Protein AF-A0A9D5MJE5-F1 (afdb_monomer)

pLDDT: mean 79.51, std 15.5, range [35.59, 95.38]

Mean predicted aligned error: 10.4 Å

Foldseek 3Di:
DDDDDPDDPDPDDDDDDDDDDPVVLVVLVVVCVVVVHDSVVSVVVVVVVCVVPPPVPPPDD

Nearest PDB structures (foldseek):
  6sbx-assembly1_C  TM=7.671E-01  e=4.412E-02  Myxococcus xanthus
  5x3t-assembly1_G  TM=7.802E-01  e=6.859E-01  Mycobacterium tuberculosis H37Rv
  8pv2-assembly1_CQ  TM=5.949E-01  e=5.891E+00  Thermochaetoides thermophila DSM 1495
  8uh7-assembly1_A  TM=4.923E-01  e=9.900E+00  Tequatrovirus

Solvent-accessible surface area (backbone atoms only — not comparable to full-atom values): 4175 Å² total; per-residue (Å²): 135,86,78,80,78,85,76,81,79,76,83,83,80,77,93,74,93,79,90,72,60,68,71,61,50,52,52,47,45,53,51,16,60,74,70,74,47,52,58,67,59,49,51,52,51,52,50,57,48,47,66,72,64,52,71,81,83,73,84,78,133

Sequence (61 aa):
MAVDKFHIKKQEYSNRTLRFPVELLEELNTIATNKNISLNQLVVKCCEYAMKNIDDEETGA

Secondary structure (DSSP, 8-state):
-----------PPPP------HHHHHHHHHHHHHTT--HHHHHHHHHHHHHHSS--TTS--

Structure (mmCIF, N/CA/C/O backbone):
data_AF-A0A9D5MJE5-F1
#
_entry.id   AF-A0A9D5MJE5-F1
#
loop_
_atom_site.group_PDB
_atom_site.id
_atom_site.type_symbol
_atom_site.label_atom_id
_atom_site.label_alt_id
_atom_site.label_comp_id
_atom_site.label_asym_id
_atom_site.label_entity_id
_atom_site.label_seq_id
_atom_site.pdbx_PDB_ins_code
_atom_site.Cartn_x
_atom_site.Cartn_y
_atom_site.Cartn_z
_atom_site.occupancy
_atom_site.B_iso_or_equiv
_atom_site.auth_seq_id
_atom_site.auth_comp_id
_atom_site.auth_asym_id
_atom_site.auth_atom_id
_atom_site.pdbx_PDB_model_num
ATOM 1 N N . MET A 1 1 ? -10.452 -26.462 33.682 1.00 43.19 1 MET A N 1
ATOM 2 C CA . MET A 1 1 ? -9.618 -25.330 33.227 1.00 43.19 1 MET A CA 1
ATOM 3 C C . MET A 1 1 ? -9.606 -25.368 31.708 1.00 43.19 1 MET A C 1
ATOM 5 O O . MET A 1 1 ? -9.011 -26.281 31.151 1.00 43.19 1 MET A O 1
ATOM 9 N N . ALA A 1 2 ? -10.369 -24.495 31.048 1.00 51.62 2 ALA A N 1
ATOM 10 C CA . ALA A 1 2 ? -10.385 -24.426 29.590 1.00 51.62 2 ALA A CA 1
ATOM 11 C C . ALA A 1 2 ? -9.141 -23.654 29.140 1.00 51.62 2 ALA A C 1
ATOM 13 O O . ALA A 1 2 ? -8.955 -22.504 29.524 1.00 51.62 2 ALA A O 1
ATOM 14 N N . VAL A 1 3 ? -8.259 -24.322 28.401 1.00 55.34 3 VAL A N 1
ATOM 15 C CA . VAL A 1 3 ? -7.125 -23.677 27.741 1.00 55.34 3 VAL A CA 1
ATOM 16 C C . VAL A 1 3 ? -7.649 -23.026 26.466 1.00 55.34 3 VAL A C 1
ATOM 18 O O . VAL A 1 3 ? -8.056 -23.717 25.531 1.00 55.34 3 VAL A O 1
ATOM 21 N N . ASP A 1 4 ? -7.706 -21.697 26.461 1.00 58.88 4 ASP A N 1
ATOM 22 C CA . ASP A 1 4 ? -8.061 -20.914 25.282 1.00 58.88 4 ASP A CA 1
ATOM 23 C C . ASP A 1 4 ? -7.069 -21.241 24.158 1.00 58.88 4 ASP A C 1
ATOM 25 O O . ASP A 1 4 ? -5.857 -21.036 24.275 1.00 58.88 4 ASP A O 1
ATOM 29 N N . LYS A 1 5 ? -7.574 -21.854 23.084 1.00 64.88 5 LYS A N 1
ATOM 30 C CA . LYS A 1 5 ? -6.759 -22.256 21.937 1.00 64.88 5 LYS A CA 1
ATOM 31 C C . LYS A 1 5 ? -6.321 -20.999 21.190 1.00 64.88 5 LYS A C 1
ATOM 33 O O . LYS A 1 5 ? -7.149 -20.283 20.631 1.00 64.88 5 LYS A O 1
ATOM 38 N N . PHE A 1 6 ? -5.012 -20.768 21.146 1.00 66.00 6 PHE A N 1
ATOM 39 C CA . PHE A 1 6 ? -4.378 -19.706 20.369 1.00 66.00 6 PHE A CA 1
ATOM 40 C C . PHE A 1 6 ? -4.666 -19.902 18.870 1.00 66.00 6 PHE A C 1
ATOM 42 O O . PHE A 1 6 ? -4.045 -20.731 18.203 1.00 66.00 6 PHE A O 1
ATOM 49 N N . HIS A 1 7 ? -5.646 -19.170 18.338 1.00 64.19 7 HIS A N 1
ATOM 50 C CA . HIS A 1 7 ? -5.977 -19.188 16.916 1.00 64.19 7 HIS A CA 1
ATOM 51 C C . HIS A 1 7 ? -5.097 -18.177 16.179 1.00 64.19 7 HIS A C 1
ATOM 53 O O . HIS A 1 7 ? -5.360 -16.975 16.188 1.00 64.19 7 HIS A O 1
ATOM 59 N N . ILE A 1 8 ? -4.055 -18.669 15.507 1.00 68.94 8 ILE A N 1
ATOM 60 C CA . ILE A 1 8 ? -3.259 -17.860 14.580 1.00 68.94 8 ILE A CA 1
ATOM 61 C C . ILE A 1 8 ? -4.110 -17.643 13.325 1.00 68.94 8 ILE A C 1
ATOM 63 O O . ILE A 1 8 ? -4.154 -18.501 12.443 1.00 68.94 8 ILE A O 1
ATOM 67 N N . LYS A 1 9 ? -4.802 -16.501 13.237 1.00 65.19 9 LYS A N 1
ATOM 68 C CA . LYS A 1 9 ? -5.397 -16.048 11.974 1.00 65.19 9 LYS A CA 1
ATOM 69 C C . LYS A 1 9 ? -4.253 -15.724 11.017 1.00 65.19 9 LYS A C 1
ATOM 71 O O . LYS A 1 9 ? -3.629 -14.672 11.122 1.00 65.19 9 LYS A O 1
ATOM 76 N N . LYS A 1 10 ? -3.938 -16.647 10.106 1.00 59.97 10 LYS A N 1
ATOM 77 C CA . LYS A 1 10 ? -3.059 -16.336 8.977 1.00 59.97 10 LYS A CA 1
ATOM 78 C C . LYS A 1 10 ? -3.788 -15.317 8.115 1.00 59.97 10 LYS A C 1
ATOM 80 O O . LYS A 1 10 ? -4.864 -15.602 7.605 1.00 59.97 10 LYS A O 1
ATOM 85 N N . GLN A 1 11 ? -3.220 -14.124 7.996 1.00 66.00 11 GLN A N 1
ATOM 86 C CA . GLN A 1 11 ? -3.713 -13.136 7.053 1.00 66.00 11 GLN A CA 1
ATOM 87 C C . GLN A 1 11 ? -3.415 -13.666 5.646 1.00 66.00 11 GLN A C 1
ATOM 89 O O . GLN A 1 11 ? -2.254 -13.758 5.246 1.00 66.00 11 GLN A O 1
ATOM 94 N N . GLU A 1 12 ? -4.451 -14.124 4.949 1.00 69.62 12 GLU A N 1
ATOM 95 C CA . GLU A 1 12 ? -4.343 -14.619 3.580 1.00 69.62 12 GLU A CA 1
ATOM 96 C C . GLU A 1 12 ? -4.203 -13.430 2.630 1.00 69.62 12 GLU A C 1
ATOM 98 O O . GLU A 1 12 ? -5.097 -12.594 2.513 1.00 69.62 12 GLU A O 1
ATOM 103 N N . TYR A 1 13 ? -3.063 -13.349 1.948 1.00 71.50 13 TYR A N 1
ATOM 104 C CA . TYR A 1 13 ? -2.827 -12.364 0.901 1.00 71.50 13 TYR A CA 1
ATOM 105 C C . TYR A 1 13 ? -2.994 -13.052 -0.449 1.00 71.50 13 TYR A C 1
ATOM 107 O O . TYR A 1 13 ? -2.248 -13.971 -0.780 1.00 71.50 13 TYR A O 1
ATOM 115 N N . SER A 1 14 ? -3.969 -12.608 -1.237 1.00 75.50 14 SER A N 1
ATOM 116 C CA . SER A 1 14 ? -4.100 -13.021 -2.637 1.00 75.50 14 SER A CA 1
ATOM 117 C C . SER A 1 14 ? -3.404 -12.001 -3.530 1.00 75.50 14 SER A C 1
ATOM 119 O O . SER A 1 14 ? -3.692 -10.807 -3.428 1.00 75.50 14 SER A O 1
ATOM 121 N N . ASN A 1 15 ? -2.515 -12.439 -4.428 1.00 74.12 15 ASN A N 1
ATOM 122 C CA . ASN A 1 15 ? -1.949 -11.531 -5.420 1.00 74.12 15 ASN A CA 1
ATOM 123 C C . ASN A 1 15 ? -3.025 -11.184 -6.462 1.00 74.12 15 ASN A C 1
ATOM 125 O O . ASN A 1 15 ? -3.560 -12.040 -7.163 1.00 74.12 15 ASN A O 1
ATOM 129 N N . ARG A 1 16 ? -3.384 -9.907 -6.557 1.00 75.81 16 ARG A N 1
ATOM 130 C CA . ARG A 1 16 ? -4.320 -9.409 -7.568 1.00 75.81 16 ARG A CA 1
ATOM 131 C C . ARG A 1 16 ? -3.619 -8.329 -8.379 1.00 75.81 16 ARG A C 1
ATOM 133 O O . ARG A 1 16 ? -3.031 -7.414 -7.812 1.00 75.81 16 ARG A O 1
ATOM 140 N N . THR A 1 17 ? -3.663 -8.447 -9.703 1.00 82.88 17 THR A N 1
ATOM 141 C CA . THR A 1 17 ? -3.120 -7.431 -10.611 1.00 82.88 17 THR A CA 1
ATOM 142 C C . THR A 1 17 ? -4.197 -6.390 -10.886 1.00 82.88 17 THR A C 1
ATOM 144 O O . THR A 1 17 ? -5.189 -6.687 -11.548 1.00 82.88 17 THR A O 1
ATOM 147 N N . LEU A 1 18 ? -3.998 -5.176 -10.378 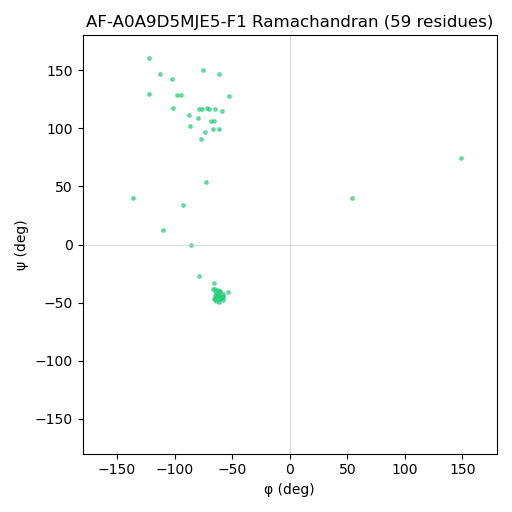1.00 80.81 18 LEU A N 1
ATOM 148 C CA . LEU A 1 18 ? -4.835 -4.012 -10.665 1.00 80.81 18 LEU A CA 1
ATOM 149 C C . LEU A 1 18 ? -4.114 -3.115 -11.673 1.00 80.81 18 LEU A C 1
ATOM 151 O O . LEU A 1 18 ? -2.892 -2.974 -11.618 1.00 80.81 18 LEU A O 1
ATOM 155 N N . ARG A 1 19 ? -4.864 -2.522 -12.604 1.00 87.06 19 ARG A N 1
ATOM 156 C CA . ARG A 1 19 ? -4.324 -1.530 -13.540 1.00 87.06 19 ARG A CA 1
ATOM 157 C C . ARG A 1 19 ? -4.634 -0.136 -13.019 1.00 87.06 19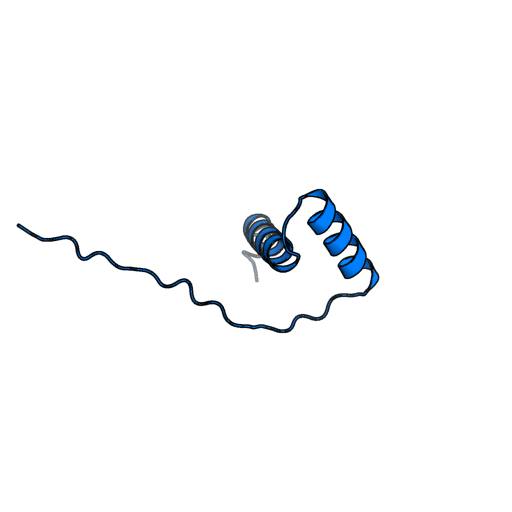 ARG A C 1
ATOM 159 O O . ARG A 1 19 ? -5.788 0.159 -12.731 1.00 87.06 19 ARG A O 1
ATOM 166 N N . PHE A 1 20 ? -3.607 0.700 -12.949 1.00 88.31 20 PHE A N 1
ATOM 167 C CA . PHE A 1 20 ? -3.721 2.113 -12.607 1.00 88.31 20 PHE A CA 1
ATOM 168 C C . PHE A 1 20 ? -3.370 2.961 -13.836 1.00 88.31 20 PHE A C 1
ATOM 170 O O . PHE A 1 20 ? -2.518 2.541 -14.628 1.00 88.31 20 PHE A O 1
ATOM 177 N N . PRO A 1 21 ? -4.000 4.133 -14.016 1.00 93.50 21 PRO A N 1
ATOM 178 C CA . PRO A 1 21 ? -3.513 5.128 -14.962 1.00 93.50 21 PRO A CA 1
ATOM 179 C C . PRO A 1 21 ? -2.109 5.592 -14.552 1.00 93.50 21 PRO A C 1
ATOM 181 O O . PRO A 1 21 ? -1.786 5.631 -13.364 1.00 93.50 21 PRO A O 1
ATOM 184 N N . VAL A 1 22 ? -1.275 5.910 -15.546 1.00 92.19 22 VAL A N 1
ATOM 185 C CA . VAL A 1 22 ? 0.158 6.197 -15.348 1.00 92.19 22 VAL A CA 1
ATOM 186 C C . VAL A 1 22 ? 0.354 7.359 -14.377 1.00 92.19 22 VAL A C 1
ATOM 188 O O . VAL A 1 22 ? 1.068 7.204 -13.394 1.00 92.19 22 VAL A O 1
ATOM 191 N N . GLU A 1 23 ? -0.379 8.451 -14.585 1.00 94.31 23 GLU A N 1
ATOM 192 C CA . GLU A 1 23 ? -0.294 9.665 -13.765 1.00 94.31 23 GLU A CA 1
ATOM 193 C C . GLU A 1 23 ? -0.582 9.382 -12.281 1.00 94.31 23 GLU A C 1
ATOM 195 O O . GLU A 1 23 ? 0.179 9.778 -11.401 1.00 94.31 23 GLU A O 1
ATOM 200 N N . LEU A 1 24 ? -1.621 8.589 -11.997 1.00 91.25 24 LEU A N 1
ATOM 201 C CA . LEU A 1 24 ? -1.969 8.207 -10.627 1.00 91.25 24 LEU A CA 1
ATOM 202 C C . LEU A 1 24 ? -0.902 7.304 -9.997 1.00 91.25 24 LEU A C 1
ATOM 204 O O . LEU A 1 24 ? -0.615 7.410 -8.805 1.00 91.25 24 LEU A O 1
ATOM 208 N N . LEU A 1 25 ? -0.319 6.389 -10.776 1.00 91.75 25 LEU A N 1
ATOM 209 C CA . LEU A 1 25 ? 0.744 5.515 -10.288 1.00 91.75 25 LEU A CA 1
ATOM 210 C C . LEU A 1 25 ? 1.994 6.326 -9.917 1.00 91.75 25 LEU A C 1
ATOM 212 O O . LEU A 1 25 ? 2.654 6.005 -8.927 1.00 91.75 25 LEU A O 1
ATOM 216 N N . GLU A 1 26 ? 2.322 7.360 -10.689 1.00 93.94 26 GLU A N 1
ATOM 217 C CA . GLU A 1 26 ? 3.432 8.269 -10.398 1.00 93.94 26 GLU A CA 1
ATOM 218 C C . GLU A 1 26 ? 3.189 9.039 -9.097 1.00 93.94 26 GLU A C 1
ATOM 220 O O . GLU A 1 26 ? 4.040 8.996 -8.206 1.00 93.94 26 GLU A O 1
ATOM 225 N N . GLU A 1 27 ? 2.004 9.629 -8.916 1.00 94.31 27 GLU A N 1
ATOM 226 C CA . GLU A 1 27 ? 1.643 10.316 -7.668 1.00 94.31 27 GLU A CA 1
ATOM 227 C C . GLU A 1 27 ? 1.696 9.382 -6.453 1.00 94.31 27 GLU A C 1
ATOM 229 O O . GLU A 1 27 ? 2.295 9.712 -5.423 1.00 94.31 27 GLU A O 1
ATOM 234 N N . LEU A 1 28 ? 1.126 8.180 -6.573 1.00 92.25 28 LEU A N 1
ATOM 235 C CA . LEU A 1 28 ? 1.170 7.173 -5.514 1.00 92.25 28 LEU A CA 1
ATOM 236 C C . LEU A 1 28 ? 2.611 6.774 -5.173 1.00 92.25 28 LEU A C 1
ATOM 238 O O . LEU A 1 28 ? 2.933 6.614 -3.994 1.00 92.25 28 LEU A O 1
ATOM 242 N N . ASN A 1 29 ? 3.493 6.642 -6.168 1.00 92.62 29 ASN A N 1
ATOM 243 C CA . ASN A 1 29 ? 4.911 6.367 -5.930 1.00 92.62 29 ASN A CA 1
ATOM 244 C C . ASN A 1 29 ? 5.595 7.524 -5.201 1.00 92.62 29 ASN A C 1
ATOM 246 O O . ASN A 1 29 ? 6.290 7.279 -4.216 1.00 92.62 29 ASN A O 1
ATOM 250 N N . THR A 1 30 ? 5.364 8.772 -5.607 1.00 95.06 30 THR A N 1
ATOM 251 C CA . THR A 1 30 ? 5.916 9.949 -4.921 1.00 95.06 30 THR A CA 1
ATOM 252 C C . THR A 1 30 ? 5.480 9.998 -3.458 1.00 95.06 30 THR A C 1
ATOM 254 O O . THR A 1 30 ? 6.312 10.202 -2.570 1.00 95.06 30 THR A O 1
ATOM 257 N N . ILE A 1 31 ? 4.198 9.752 -3.180 1.00 94.69 31 ILE A N 1
ATOM 258 C CA . ILE A 1 31 ? 3.659 9.714 -1.814 1.00 94.69 31 ILE A CA 1
ATOM 259 C C . ILE A 1 31 ? 4.277 8.559 -1.021 1.00 94.69 31 ILE A C 1
ATOM 261 O O . ILE A 1 31 ? 4.666 8.747 0.134 1.00 94.69 31 ILE A O 1
ATOM 265 N N . ALA A 1 32 ? 4.395 7.376 -1.626 1.00 94.38 32 ALA A N 1
ATOM 266 C CA . ALA A 1 32 ? 4.992 6.201 -1.000 1.00 94.38 32 ALA A CA 1
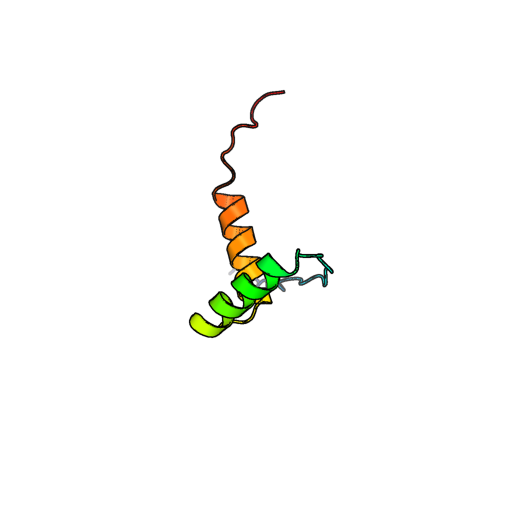ATOM 267 C C . ALA A 1 32 ? 6.463 6.452 -0.63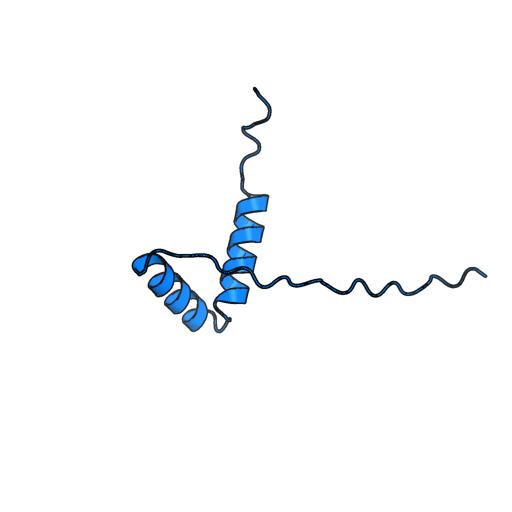0 1.00 94.38 32 ALA A C 1
ATOM 269 O O . ALA A 1 32 ? 6.862 6.199 0.509 1.00 94.38 32 ALA A O 1
ATOM 270 N N . THR A 1 33 ? 7.246 7.039 -1.541 1.00 93.81 33 THR A N 1
ATOM 271 C CA . THR A 1 33 ? 8.633 7.456 -1.290 1.00 93.81 33 THR A CA 1
ATOM 272 C C . THR A 1 33 ? 8.714 8.498 -0.179 1.00 93.81 33 THR A C 1
ATOM 274 O O . THR A 1 33 ? 9.520 8.342 0.739 1.00 93.81 33 THR A O 1
ATOM 277 N N . ASN A 1 34 ? 7.863 9.527 -0.210 1.00 95.38 34 ASN A N 1
ATOM 278 C CA . ASN A 1 34 ? 7.854 10.588 0.799 1.00 95.38 34 ASN A CA 1
ATOM 279 C C . ASN A 1 34 ? 7.516 10.055 2.200 1.00 95.38 34 ASN A C 1
ATOM 281 O O . ASN A 1 34 ? 8.128 10.459 3.185 1.00 95.38 34 ASN A O 1
ATOM 285 N N . LYS A 1 35 ? 6.580 9.106 2.284 1.00 92.06 35 LYS A N 1
ATOM 286 C CA . LYS A 1 35 ? 6.171 8.456 3.536 1.00 92.06 35 LYS A CA 1
ATOM 287 C C . LYS A 1 35 ? 7.041 7.256 3.923 1.00 92.06 35 LYS A C 1
ATOM 289 O O . LYS A 1 35 ? 6.793 6.668 4.970 1.00 92.06 35 LYS A O 1
ATOM 294 N N . ASN A 1 36 ? 8.045 6.910 3.115 1.00 94.31 36 ASN A N 1
ATOM 295 C CA . ASN A 1 36 ? 8.934 5.765 3.317 1.00 94.31 36 ASN A CA 1
ATOM 296 C C . ASN A 1 36 ? 8.179 4.427 3.485 1.00 94.31 36 ASN A C 1
ATOM 298 O O . ASN A 1 36 ? 8.521 3.592 4.319 1.00 94.31 36 ASN A O 1
ATOM 302 N N . ILE A 1 37 ? 7.123 4.228 2.693 1.00 93.44 37 ILE A N 1
ATOM 303 C CA . ILE A 1 37 ? 6.305 3.007 2.676 1.00 93.44 37 ILE A CA 1
ATOM 304 C C . ILE A 1 37 ? 6.298 2.384 1.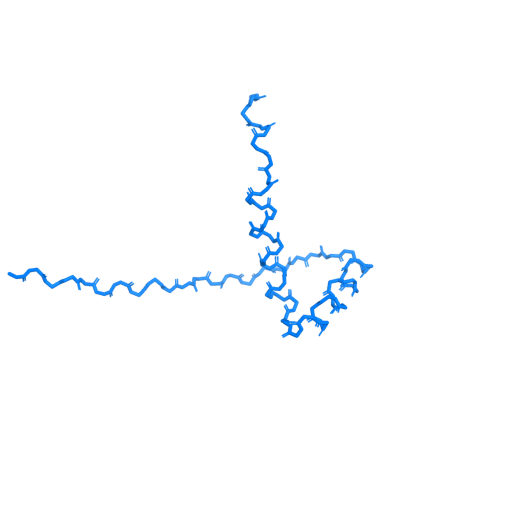280 1.00 93.44 37 ILE A C 1
ATOM 306 O O . ILE A 1 37 ? 6.590 3.045 0.288 1.00 93.44 37 ILE A O 1
ATOM 310 N N . SER A 1 38 ? 5.947 1.100 1.179 1.00 91.88 38 SER A N 1
ATOM 311 C CA . SER A 1 38 ? 5.787 0.460 -0.129 1.00 91.88 38 SER A CA 1
ATOM 312 C C . SER A 1 38 ? 4.486 0.890 -0.804 1.00 91.88 38 SER A C 1
ATOM 314 O O . SER A 1 38 ? 3.474 1.125 -0.139 1.00 91.88 38 SER A O 1
ATOM 316 N N . LEU A 1 39 ? 4.486 0.918 -2.139 1.00 90.00 39 LEU A N 1
ATOM 317 C CA . LEU A 1 39 ? 3.289 1.212 -2.929 1.00 90.00 39 LEU A CA 1
ATOM 318 C C . LEU A 1 39 ? 2.119 0.298 -2.534 1.00 90.00 39 LEU A C 1
ATOM 320 O O . LEU A 1 39 ? 1.002 0.763 -2.358 1.00 90.00 39 LEU A O 1
ATOM 324 N N . ASN A 1 40 ? 2.386 -0.992 -2.301 1.00 88.81 40 ASN A N 1
ATOM 325 C CA . ASN A 1 40 ? 1.363 -1.938 -1.858 1.00 88.81 40 ASN A CA 1
ATOM 326 C C . ASN A 1 40 ? 0.77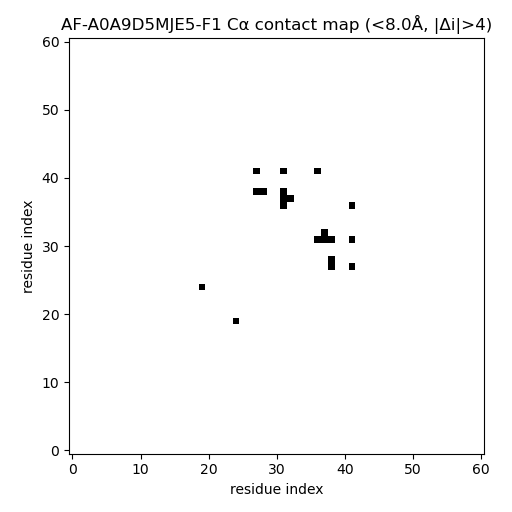8 -1.577 -0.481 1.00 88.81 40 ASN A C 1
ATOM 328 O O . ASN A 1 40 ? -0.432 -1.650 -0.295 1.00 88.81 40 ASN A O 1
ATOM 332 N N . GLN A 1 41 ? 1.613 -1.166 0.481 1.00 89.81 41 GLN A N 1
ATOM 333 C CA . GLN A 1 41 ? 1.142 -0.705 1.794 1.00 89.81 41 GLN A CA 1
ATOM 334 C C . GLN A 1 41 ? 0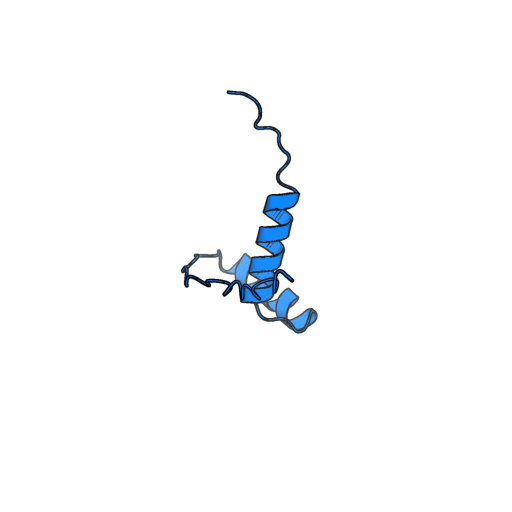.266 0.544 1.660 1.00 89.81 41 GLN A C 1
ATOM 336 O O . GLN A 1 41 ? -0.792 0.612 2.283 1.00 89.81 41 GLN A O 1
ATOM 341 N N . LEU A 1 42 ? 0.680 1.499 0.822 1.00 92.44 42 LEU A N 1
ATOM 342 C CA . LEU A 1 42 ? -0.099 2.702 0.539 1.00 92.44 42 LEU A CA 1
ATOM 343 C C . LEU A 1 42 ? -1.451 2.349 -0.091 1.00 92.44 42 LEU A C 1
ATOM 345 O O . LEU A 1 42 ? -2.479 2.784 0.413 1.00 92.44 42 LEU A O 1
ATOM 349 N N . VAL A 1 43 ? -1.460 1.512 -1.133 1.00 90.44 43 VAL A N 1
ATOM 350 C CA . VAL A 1 43 ? -2.683 1.095 -1.838 1.00 90.44 43 VAL A CA 1
ATOM 351 C C . VAL A 1 43 ? -3.649 0.386 -0.893 1.00 90.44 43 VAL A C 1
ATOM 353 O O . VAL A 1 43 ? -4.822 0.742 -0.862 1.00 90.44 43 VAL A O 1
ATOM 356 N N . VAL A 1 44 ? -3.173 -0.553 -0.067 1.00 88.75 44 VAL A N 1
ATOM 357 C CA . VAL A 1 44 ? -4.025 -1.224 0.930 1.00 88.75 44 VAL A CA 1
ATOM 358 C C . VAL A 1 44 ? -4.638 -0.206 1.891 1.00 88.75 44 VAL A C 1
ATOM 360 O O . VAL A 1 44 ? -5.842 -0.247 2.119 1.00 88.75 44 VAL A O 1
ATOM 363 N N . LYS A 1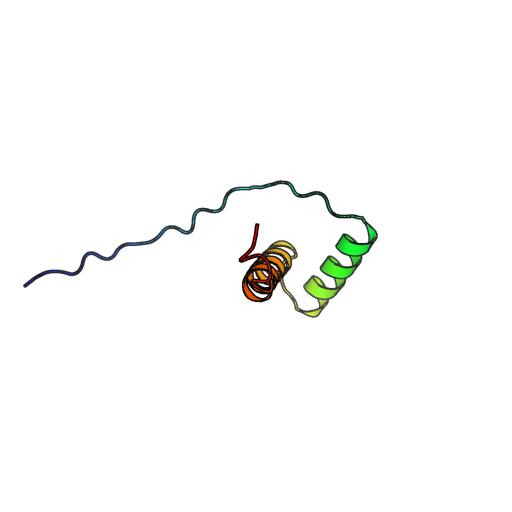 45 ? -3.853 0.750 2.402 1.00 89.25 45 LYS A N 1
ATOM 364 C CA . LYS A 1 45 ? -4.356 1.792 3.311 1.00 89.25 45 LYS A CA 1
ATOM 365 C C . LYS A 1 45 ? -5.365 2.720 2.643 1.00 89.25 45 LYS A C 1
ATOM 367 O O . LYS A 1 45 ? -6.364 3.065 3.268 1.00 89.25 45 LYS A O 1
ATOM 372 N N . CYS A 1 46 ? -5.130 3.093 1.389 1.00 89.88 46 CYS A N 1
ATOM 373 C CA . CYS A 1 46 ? -6.083 3.854 0.590 1.00 89.88 46 CYS A CA 1
ATOM 374 C C . CYS A 1 46 ? -7.390 3.080 0.406 1.00 89.88 46 CYS A C 1
ATOM 376 O O . CYS A 1 46 ? -8.452 3.662 0.595 1.00 89.88 46 CYS A O 1
ATOM 378 N N . CYS A 1 47 ? -7.330 1.779 0.109 1.00 88.56 47 CYS A N 1
ATOM 379 C CA . CYS A 1 47 ? -8.518 0.934 -0.006 1.00 88.56 47 CYS A CA 1
ATOM 380 C C . CYS A 1 47 ? -9.259 0.800 1.329 1.00 88.56 47 CYS A C 1
ATOM 382 O O . CYS A 1 47 ? -10.465 1.002 1.360 1.00 88.56 47 CYS A O 1
ATOM 384 N N . GLU A 1 48 ? -8.562 0.527 2.436 1.00 89.00 48 GLU A N 1
ATOM 385 C CA . GLU A 1 48 ? -9.173 0.457 3.774 1.00 89.00 48 GLU A CA 1
ATOM 386 C C . GLU A 1 48 ? -9.862 1.777 4.146 1.00 89.00 48 GLU A C 1
ATOM 388 O O . GLU A 1 48 ? -10.974 1.782 4.676 1.00 89.00 48 GLU A O 1
ATOM 393 N N . TYR A 1 49 ? -9.213 2.905 3.849 1.00 89.62 49 TYR A N 1
ATOM 394 C CA . TYR A 1 49 ? -9.785 4.225 4.076 1.00 89.62 49 TYR A CA 1
ATOM 395 C C . TYR A 1 49 ? -11.003 4.469 3.183 1.00 89.62 49 TYR A C 1
ATOM 397 O O . TYR A 1 49 ? -12.040 4.882 3.692 1.00 89.62 49 TYR A O 1
ATOM 405 N N . ALA A 1 50 ? -10.910 4.173 1.886 1.00 88.25 50 ALA A N 1
ATOM 406 C CA . ALA A 1 50 ? -12.017 4.322 0.949 1.00 88.25 50 ALA A CA 1
ATOM 407 C C . ALA A 1 50 ? -13.211 3.449 1.347 1.00 88.25 50 ALA A C 1
ATOM 409 O O . ALA A 1 50 ? -14.326 3.931 1.329 1.00 88.25 50 ALA A O 1
ATOM 410 N N . MET A 1 51 ? -12.997 2.211 1.799 1.00 85.94 51 MET A N 1
ATOM 411 C CA . MET A 1 51 ? -14.075 1.333 2.275 1.00 85.94 51 MET A CA 1
ATOM 412 C C . MET A 1 51 ? -14.743 1.858 3.550 1.00 85.94 51 MET A C 1
ATOM 414 O O . MET A 1 51 ? -15.935 1.662 3.738 1.00 85.94 51 MET A O 1
ATOM 418 N N . LYS A 1 52 ? -13.989 2.524 4.433 1.00 86.62 52 LYS A N 1
ATOM 419 C CA . LYS A 1 52 ? -14.526 3.116 5.667 1.00 86.62 52 LYS A CA 1
ATOM 420 C C . LYS A 1 52 ? -15.247 4.452 5.436 1.00 86.62 52 LYS A C 1
ATOM 422 O O . LYS A 1 52 ? -16.081 4.827 6.250 1.00 86.62 52 LYS A O 1
ATOM 427 N N . ASN A 1 53 ? -14.868 5.176 4.384 1.00 83.62 53 ASN A N 1
ATOM 428 C CA . ASN A 1 53 ? -15.419 6.484 4.015 1.00 83.62 53 ASN A CA 1
ATOM 429 C C . ASN A 1 53 ? -16.258 6.415 2.730 1.00 83.62 53 ASN A C 1
ATOM 431 O O . ASN A 1 53 ? -16.567 7.451 2.151 1.00 83.62 53 ASN A O 1
ATOM 435 N N . ILE A 1 54 ? -16.593 5.212 2.262 1.00 84.00 54 ILE A N 1
ATOM 436 C CA . ILE A 1 54 ? -17.724 5.026 1.365 1.00 84.00 54 ILE A CA 1
ATOM 43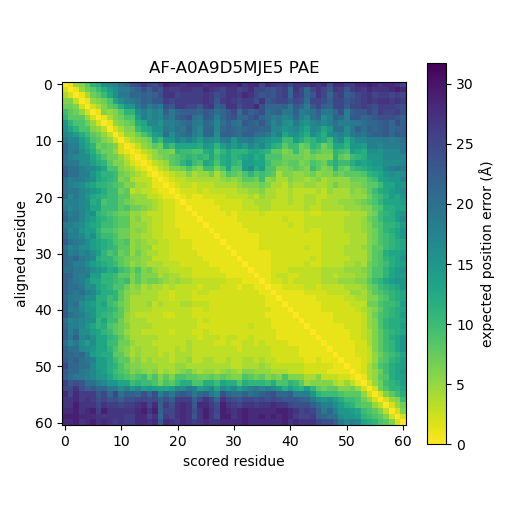7 C C . ILE A 1 54 ? -18.918 5.383 2.237 1.00 84.00 54 ILE A C 1
ATOM 439 O O . ILE A 1 54 ? -19.218 4.688 3.207 1.00 84.00 54 ILE A O 1
ATOM 443 N N . ASP A 1 55 ? -19.486 6.553 1.968 1.00 66.94 55 ASP A N 1
ATOM 444 C CA . ASP A 1 55 ? -20.768 6.946 2.523 1.00 66.94 55 ASP A CA 1
ATOM 445 C C . ASP A 1 55 ? -21.753 5.817 2.209 1.00 66.94 55 ASP A C 1
ATOM 447 O O . ASP A 1 55 ? -21.847 5.363 1.064 1.00 66.94 55 ASP A O 1
ATOM 451 N N . ASP A 1 56 ? -22.450 5.329 3.232 1.00 61.12 56 ASP A N 1
ATOM 452 C CA . ASP A 1 56 ? -23.542 4.366 3.091 1.00 61.12 56 ASP A CA 1
ATOM 453 C C . ASP A 1 56 ? -24.764 5.098 2.499 1.00 61.12 56 ASP A C 1
ATOM 455 O O . ASP A 1 56 ? -25.850 5.109 3.063 1.00 61.12 56 ASP A O 1
ATOM 459 N N . GLU A 1 57 ? -24.592 5.775 1.363 1.00 57.31 57 GLU A N 1
ATOM 460 C CA . GLU A 1 57 ? -25.689 6.337 0.569 1.00 57.31 57 GLU A CA 1
ATOM 461 C C . GLU A 1 57 ? -26.136 5.339 -0.511 1.00 57.31 57 GLU A C 1
ATOM 463 O O . GLU A 1 57 ? -26.564 5.716 -1.597 1.00 57.31 57 GLU A O 1
ATOM 468 N N . GLU A 1 58 ? -26.066 4.040 -0.199 1.00 57.03 58 GLU A N 1
ATOM 469 C CA . GLU A 1 58 ? -26.788 2.997 -0.933 1.00 57.03 58 GLU A CA 1
ATOM 470 C C . GLU A 1 58 ? -27.447 1.975 0.019 1.00 57.03 58 GLU A C 1
ATOM 472 O O . GLU A 1 58 ? -27.535 0.783 -0.257 1.00 57.03 58 GLU A O 1
ATOM 477 N N . THR A 1 59 ? -28.016 2.454 1.132 1.00 51.94 59 THR A N 1
ATOM 478 C CA . THR A 1 59 ? -29.334 1.949 1.550 1.00 51.94 59 THR A CA 1
ATOM 479 C C . THR A 1 59 ? -30.376 2.615 0.649 1.00 51.94 59 THR A C 1
ATOM 481 O O . THR A 1 59 ? -30.872 3.698 0.950 1.00 51.94 59 THR A O 1
ATOM 484 N N . GLY A 1 60 ? -30.710 1.981 -0.481 1.00 54.38 60 GLY A N 1
ATOM 485 C CA . GLY A 1 60 ? -31.922 2.328 -1.229 1.00 54.38 60 GLY A CA 1
ATOM 486 C C . GLY A 1 60 ? -31.895 2.145 -2.745 1.00 54.38 60 GLY A C 1
ATOM 487 O O . GLY A 1 60 ? -31.939 3.142 -3.459 1.00 54.38 60 GLY A O 1
ATOM 488 N N . ALA A 1 61 ? -31.961 0.896 -3.220 1.00 35.59 61 ALA A N 1
ATOM 489 C CA . ALA A 1 61 ? -32.829 0.481 -4.334 1.00 35.59 61 ALA A CA 1
ATOM 490 C C . ALA A 1 61 ? -33.007 -1.045 -4.348 1.00 35.59 61 ALA A C 1
ATOM 492 O O . ALA A 1 61 ? -31.986 -1.763 -4.401 1.00 35.59 61 ALA A O 1
#

Radius of gyration: 17.8 Å; Cα contacts (8 Å, |Δi|>4): 10; chains: 1; bounding box: 42×36×49 Å